Protein AF-A0A1V8T461-F1 (afdb_monomer)

pLDDT: mean 79.7, std 15.47, range [33.41, 97.12]

Sequence (148 aa):
MPAAKVAPPRMPSSVPAGTLLKGLNYIKGKQDPVALEDEEYPEWLWSVLEKAQKSDGAAAGGDENDLFSKSKKQRQRAAKSLRKRALLHPEDMVPKVPLYEQSVDLPKGDGSVKGALEAGEAREGLTKAMRGERRRVIKEKNFLKAMG

InterPro domains:
  IPR013870 Large ribosomal subunit protein mL54 [PF08561] (11-146)
  IPR013870 Large ribosomal subunit protein m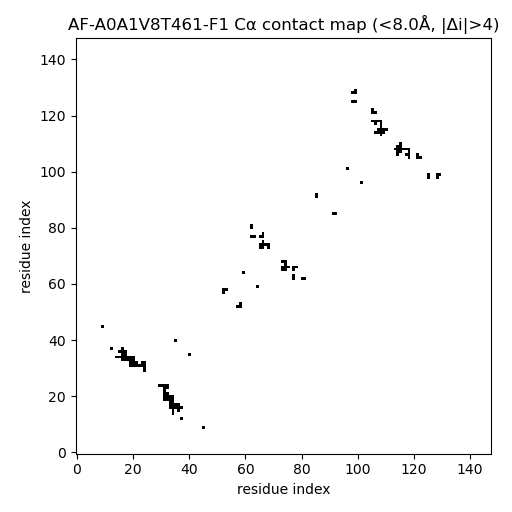L54 [PTHR28595] (4-147)

Secondary structure (DSSP, 8-state):
-PPP-PPPPPPPPSS-TT-B-TT---STTPPPPBP--TTTS-THHHHHHHHHHHHTTTTS-HHHHHHS-S-HHHHHHHHHHHHHHHHH-GGGGS----TTT--SPPP---SSHHHHHHHHHHHHHHHHHHHHHHHHHHHHHHHHHHH-

Organism: NCBI:txid1507870

Structure (mmCIF, N/CA/C/O backbone):
data_AF-A0A1V8T461-F1
#
_entry.id   AF-A0A1V8T461-F1
#
loop_
_atom_site.group_PDB
_atom_site.id
_atom_site.type_symbol
_atom_site.label_atom_id
_atom_site.label_alt_id
_atom_site.label_comp_id
_atom_site.label_asym_id
_atom_site.label_entity_id
_atom_site.label_seq_id
_atom_site.pdbx_PDB_ins_code
_atom_site.Cartn_x
_atom_site.Cartn_y
_atom_site.Cartn_z
_atom_site.occupancy
_atom_site.B_iso_or_equiv
_atom_site.auth_seq_id
_atom_site.auth_comp_id
_atom_site.auth_asym_id
_atom_site.auth_atom_id
_atom_site.pdbx_PDB_model_num
ATOM 1 N N . MET A 1 1 ? 10.041 -31.868 3.855 1.00 33.41 1 MET A N 1
ATOM 2 C CA . MET A 1 1 ? 9.591 -30.763 4.727 1.00 33.41 1 MET A CA 1
ATOM 3 C C . MET A 1 1 ? 9.631 -29.479 3.906 1.00 33.41 1 MET A C 1
ATOM 5 O O . MET A 1 1 ? 10.732 -29.056 3.579 1.00 33.41 1 MET A O 1
ATOM 9 N N . PRO A 1 2 ? 8.503 -28.917 3.437 1.00 38.59 2 PRO A N 1
ATOM 10 C CA . PRO A 1 2 ? 8.545 -27.658 2.696 1.00 38.59 2 PRO A CA 1
ATOM 11 C C . PRO A 1 2 ? 8.900 -26.514 3.655 1.00 38.59 2 PRO A C 1
ATOM 13 O O . PRO A 1 2 ? 8.271 -26.363 4.699 1.00 38.59 2 PRO A O 1
ATOM 16 N N . ALA A 1 3 ? 9.939 -25.757 3.308 1.00 37.19 3 ALA A N 1
ATOM 17 C CA . ALA A 1 3 ? 10.466 -24.650 4.096 1.00 37.19 3 ALA A CA 1
ATOM 18 C C . ALA A 1 3 ? 9.388 -23.582 4.351 1.00 37.19 3 ALA A C 1
ATOM 20 O O . ALA A 1 3 ? 8.789 -23.055 3.411 1.00 37.19 3 ALA A O 1
ATOM 21 N N . ALA A 1 4 ? 9.150 -23.269 5.626 1.00 39.06 4 ALA A N 1
ATOM 22 C CA . ALA A 1 4 ? 8.335 -22.135 6.031 1.00 39.06 4 ALA A CA 1
ATOM 23 C C . ALA A 1 4 ? 9.008 -20.848 5.532 1.00 39.06 4 ALA A C 1
ATOM 25 O O . ALA A 1 4 ? 10.162 -20.575 5.861 1.00 39.06 4 ALA A O 1
ATOM 26 N N . LYS A 1 5 ? 8.301 -20.077 4.698 1.00 41.84 5 LYS A N 1
ATOM 27 C CA . LYS A 1 5 ? 8.725 -18.732 4.299 1.00 41.84 5 LYS A CA 1
ATOM 28 C C . LYS A 1 5 ? 8.853 -17.896 5.577 1.00 41.84 5 LYS A C 1
ATOM 30 O O . LYS A 1 5 ? 7.861 -17.683 6.265 1.00 41.84 5 LYS A O 1
ATOM 35 N N . VAL A 1 6 ? 10.076 -17.487 5.909 1.00 40.66 6 VAL A N 1
ATOM 36 C CA . VAL A 1 6 ? 10.377 -16.646 7.074 1.00 40.66 6 VAL A CA 1
ATOM 37 C C . VAL A 1 6 ? 9.671 -15.301 6.889 1.00 40.66 6 VAL A C 1
ATOM 39 O O . VAL A 1 6 ? 9.906 -14.616 5.893 1.00 40.66 6 VAL A O 1
ATOM 42 N N . ALA A 1 7 ? 8.769 -14.965 7.814 1.00 52.34 7 ALA A N 1
ATOM 43 C CA . ALA A 1 7 ? 8.054 -13.694 7.825 1.00 52.34 7 ALA A CA 1
ATOM 44 C C . ALA A 1 7 ? 9.047 -12.523 7.993 1.00 52.34 7 ALA A C 1
ATOM 46 O O . ALA A 1 7 ? 10.056 -12.681 8.689 1.00 52.34 7 ALA A O 1
ATOM 47 N N . PRO A 1 8 ? 8.806 -11.364 7.350 1.00 55.81 8 PRO A N 1
ATOM 48 C CA . PRO A 1 8 ? 9.653 -10.185 7.518 1.00 55.81 8 PRO A CA 1
ATOM 49 C C . PRO A 1 8 ? 9.701 -9.756 8.997 1.00 55.81 8 PRO A C 1
ATOM 51 O O . PRO A 1 8 ? 8.758 -10.034 9.740 1.00 55.81 8 PRO A O 1
ATOM 54 N N . PRO A 1 9 ? 10.785 -9.091 9.449 1.00 57.28 9 PRO A N 1
ATOM 55 C CA . PRO A 1 9 ? 10.904 -8.642 10.833 1.00 57.28 9 PRO A CA 1
ATOM 56 C C . PRO A 1 9 ? 9.700 -7.768 11.191 1.00 57.28 9 PRO A C 1
ATOM 58 O O . PRO A 1 9 ? 9.484 -6.720 10.578 1.00 57.28 9 PRO A O 1
ATOM 61 N N . ARG A 1 10 ? 8.897 -8.239 12.152 1.00 61.78 10 ARG A N 1
ATOM 62 C CA . ARG A 1 10 ? 7.672 -7.569 12.595 1.00 61.78 10 ARG A CA 1
ATOM 63 C C . ARG A 1 10 ? 8.035 -6.172 13.089 1.00 61.78 10 ARG A C 1
ATOM 65 O O . ARG A 1 10 ? 8.857 -6.029 13.995 1.00 61.78 10 ARG A O 1
ATOM 72 N N . MET A 1 11 ? 7.448 -5.141 12.485 1.00 65.06 11 MET A N 1
ATOM 73 C CA . MET A 1 11 ? 7.511 -3.809 13.078 1.00 65.06 11 MET A CA 1
ATOM 74 C C . MET A 1 11 ? 6.746 -3.860 14.405 1.00 65.06 11 MET A C 1
ATOM 76 O O . MET A 1 11 ? 5.618 -4.355 14.403 1.00 65.06 11 MET A O 1
ATOM 80 N N . PRO A 1 12 ? 7.332 -3.389 15.520 1.00 66.25 12 PRO A N 1
ATOM 81 C CA . PRO A 1 12 ? 6.654 -3.411 16.807 1.00 66.25 12 PRO A CA 1
ATOM 82 C C . PRO A 1 12 ? 5.365 -2.599 16.717 1.00 66.25 12 PRO A C 1
ATOM 84 O O . PRO A 1 12 ? 5.339 -1.529 16.093 1.00 66.25 12 PRO A O 1
ATOM 87 N N . SER A 1 13 ? 4.293 -3.111 17.317 1.00 73.81 13 SER A N 1
ATOM 88 C CA . SER A 1 13 ? 3.046 -2.371 17.377 1.00 73.81 13 SER A CA 1
ATOM 89 C C . SER A 1 13 ? 3.239 -1.086 18.186 1.00 73.81 13 SER A C 1
ATOM 91 O O . SER A 1 13 ? 4.036 -1.002 19.121 1.00 73.81 13 SER A O 1
ATOM 93 N N . SER A 1 14 ? 2.527 -0.029 17.797 1.00 79.31 14 SER A N 1
ATOM 94 C CA . SER A 1 14 ? 2.589 1.245 18.522 1.00 79.31 14 SER A CA 1
ATOM 95 C C . SER A 1 14 ? 1.778 1.222 19.825 1.00 79.31 14 SER A C 1
ATOM 97 O O . SER A 1 14 ? 1.845 2.186 20.588 1.00 79.31 14 SER A O 1
ATOM 99 N N . VAL A 1 15 ? 0.968 0.183 20.053 1.00 78.81 15 VAL A N 1
ATOM 100 C CA . VAL A 1 15 ? 0.022 0.088 21.168 1.00 78.81 15 VAL A CA 1
ATOM 101 C C . VAL A 1 15 ? 0.399 -1.129 22.008 1.00 78.81 15 VAL A C 1
ATOM 103 O O . VAL A 1 15 ? 0.228 -2.245 21.532 1.00 78.81 15 VAL A O 1
ATOM 106 N N . PRO A 1 16 ? 0.890 -0.944 23.245 1.00 80.56 16 PRO A N 1
ATOM 107 C CA . PRO A 1 16 ? 1.284 -2.069 24.080 1.00 80.56 16 PRO A CA 1
ATOM 108 C C . PRO A 1 16 ? 0.069 -2.896 24.522 1.00 80.56 16 PRO A C 1
ATOM 110 O O . PRO A 1 16 ? -1.047 -2.372 24.657 1.00 80.56 16 PRO A O 1
ATOM 113 N N . ALA A 1 17 ? 0.311 -4.177 24.808 1.00 84.81 17 ALA A N 1
ATOM 114 C CA . ALA A 1 17 ? -0.680 -5.080 25.384 1.00 84.81 17 ALA A CA 1
ATOM 115 C C . ALA A 1 17 ? -1.281 -4.491 26.674 1.00 84.81 17 ALA A C 1
ATOM 117 O O . ALA A 1 17 ? -0.590 -3.853 27.472 1.00 84.81 17 ALA A O 1
ATOM 118 N N . GLY A 1 18 ? -2.587 -4.669 26.868 1.00 81.44 18 GLY A N 1
ATOM 119 C CA . GLY A 1 18 ? -3.322 -4.118 28.009 1.00 81.44 18 GLY A CA 1
ATOM 120 C C . GLY A 1 18 ? -3.832 -2.683 27.822 1.00 81.44 18 GLY A C 1
ATOM 121 O O . GLY A 1 18 ? -4.491 -2.149 28.716 1.00 81.44 18 GLY A O 1
ATOM 122 N N . THR A 1 19 ? -3.580 -2.037 26.677 1.00 84.44 19 THR A N 1
ATOM 123 C CA . THR A 1 19 ? -4.092 -0.681 26.422 1.00 84.44 19 THR A CA 1
ATOM 124 C C . THR A 1 19 ? -5.598 -0.699 26.163 1.00 84.44 19 THR A C 1
ATOM 126 O O . THR A 1 19 ? -6.077 -1.363 25.248 1.00 84.44 19 THR A O 1
ATOM 129 N N . LEU A 1 20 ? -6.359 0.080 26.935 1.00 85.06 20 LEU A N 1
ATOM 130 C CA . LEU A 1 20 ? -7.791 0.291 26.703 1.00 85.06 20 LEU A CA 1
ATOM 131 C C . LEU A 1 20 ? -8.016 1.139 25.443 1.00 85.06 20 LEU A C 1
ATOM 133 O O . LEU A 1 20 ? -7.629 2.313 25.397 1.00 85.06 20 LEU A O 1
ATOM 137 N N . LEU A 1 21 ? -8.679 0.568 24.437 1.00 86.19 21 LEU A N 1
ATOM 138 C CA . LEU A 1 21 ? -9.014 1.260 23.194 1.00 86.19 21 LEU A CA 1
ATOM 139 C C . LEU A 1 21 ? -10.289 2.089 23.380 1.00 86.19 21 LEU A C 1
ATOM 141 O O . LEU A 1 21 ? -11.407 1.638 23.124 1.00 86.19 21 LEU A O 1
ATOM 145 N N . LYS A 1 22 ? -10.094 3.320 23.859 1.00 86.06 22 LYS A N 1
ATOM 146 C CA . LYS A 1 22 ? -11.175 4.249 24.207 1.00 86.06 22 LYS A CA 1
ATOM 147 C C . LYS A 1 22 ? -12.092 4.533 23.016 1.00 86.06 22 LYS A C 1
ATOM 149 O O . LYS A 1 22 ? -11.618 4.899 21.942 1.00 86.06 22 LYS A O 1
ATO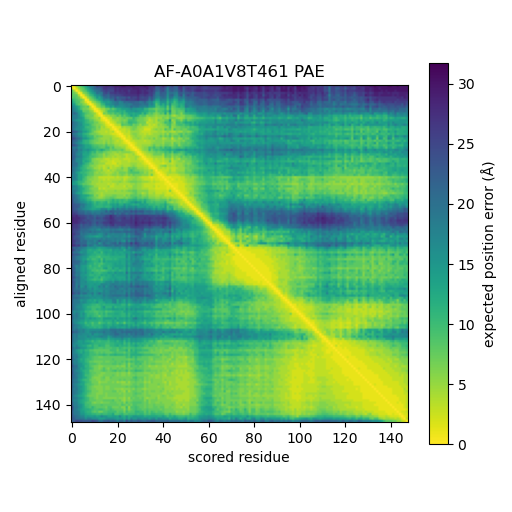M 154 N N . GLY A 1 23 ? -13.404 4.456 23.241 1.00 85.25 23 GLY A N 1
ATOM 155 C CA . GLY A 1 23 ? -14.414 4.913 22.280 1.00 85.25 23 GLY A CA 1
ATOM 156 C C . GLY A 1 23 ? -14.734 3.933 21.149 1.00 85.25 23 GLY A C 1
ATOM 157 O O . GLY A 1 23 ? -15.388 4.324 20.184 1.00 85.25 23 GLY A O 1
ATOM 158 N N . LEU A 1 24 ? -14.303 2.671 21.254 1.00 86.69 24 LEU A N 1
ATOM 159 C CA . LEU A 1 24 ? -14.733 1.611 20.335 1.00 86.69 24 LEU A CA 1
ATOM 160 C C . LEU A 1 24 ? -16.070 0.993 20.751 1.00 86.69 24 LEU A C 1
ATOM 162 O O . LEU A 1 24 ? -16.847 0.573 19.890 1.00 86.69 24 LEU A O 1
ATOM 166 N N . ASN A 1 25 ? -16.358 0.920 22.053 1.00 87.62 25 ASN A N 1
ATOM 167 C CA . ASN A 1 25 ? -17.616 0.359 22.507 1.00 87.62 25 ASN A CA 1
ATOM 168 C C . ASN A 1 25 ? -18.752 1.393 22.433 1.00 87.62 25 ASN A C 1
ATOM 170 O O . ASN A 1 25 ? -18.739 2.418 23.109 1.00 87.62 25 ASN A O 1
ATOM 174 N N . TYR A 1 26 ? -19.788 1.069 21.662 1.00 87.81 26 TYR A N 1
ATOM 175 C CA . TYR A 1 26 ? -21.029 1.846 21.566 1.00 87.81 26 TYR A CA 1
ATOM 176 C C . TYR A 1 26 ? -22.202 1.199 22.328 1.00 87.81 26 TYR A C 1
ATOM 178 O O . TYR A 1 26 ? -23.312 1.733 22.341 1.00 87.81 26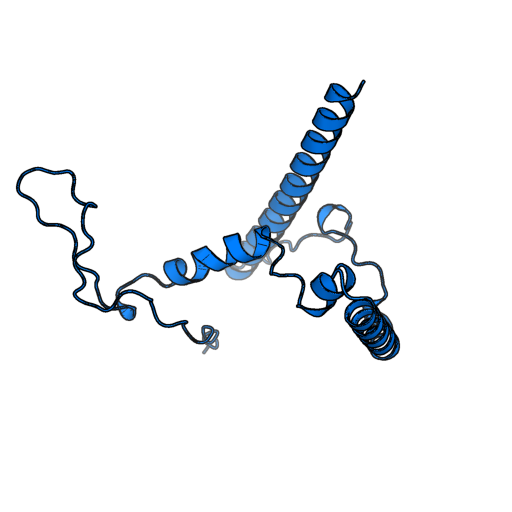 TYR A O 1
ATOM 186 N N . ILE A 1 27 ? -21.989 0.036 22.955 1.00 91.12 27 ILE A N 1
ATOM 187 C CA . ILE A 1 27 ? -23.021 -0.724 23.666 1.00 91.12 27 ILE A CA 1
ATOM 188 C C . ILE A 1 27 ? -23.023 -0.323 25.143 1.00 91.12 27 ILE A C 1
ATOM 190 O O . ILE A 1 27 ? -22.023 -0.458 25.853 1.00 91.12 27 ILE A O 1
ATOM 194 N N . LYS A 1 28 ? -24.186 0.116 25.634 1.00 87.19 28 LYS A N 1
ATOM 195 C CA . LYS A 1 28 ? -24.389 0.458 27.047 1.00 87.19 28 LYS A CA 1
ATOM 196 C C . LYS A 1 28 ? -24.126 -0.760 27.943 1.00 87.19 28 LYS A C 1
ATOM 198 O O . LYS A 1 28 ? -24.672 -1.833 27.708 1.00 87.19 28 LYS A O 1
ATOM 203 N N . GLY A 1 29 ? -23.312 -0.577 28.983 1.00 82.25 29 GLY A N 1
ATOM 204 C CA . GLY A 1 29 ? -23.003 -1.620 29.971 1.00 82.25 29 GLY A CA 1
ATOM 205 C C . GLY A 1 29 ? -21.860 -2.566 29.591 1.00 82.25 29 GLY A C 1
ATOM 206 O O . GLY A 1 29 ? -21.553 -3.466 30.367 1.00 82.25 29 GLY A O 1
ATOM 207 N N . LYS A 1 30 ? -21.210 -2.368 28.438 1.00 84.50 30 LYS A N 1
ATOM 208 C CA . LYS A 1 30 ? -19.954 -3.053 28.096 1.00 84.50 30 LYS A CA 1
ATOM 209 C C . LYS A 1 30 ? -18.756 -2.128 28.336 1.00 84.50 30 LYS A C 1
ATOM 211 O O . LYS A 1 30 ? -18.907 -0.907 28.369 1.00 84.50 30 LYS A O 1
ATOM 216 N N . GLN A 1 31 ? -17.581 -2.715 28.540 1.00 84.00 31 GLN A N 1
ATOM 217 C CA . GLN A 1 31 ? -16.318 -1.978 28.634 1.00 84.00 31 GLN A CA 1
ATOM 218 C C . GLN A 1 31 ? -15.669 -1.853 27.252 1.00 84.00 31 GLN A C 1
ATOM 220 O O . GLN A 1 31 ? -15.986 -2.624 26.342 1.00 84.00 31 GLN A O 1
ATOM 225 N N . ASP A 1 32 ? -14.788 -0.866 27.098 1.00 85.69 32 ASP A N 1
ATOM 226 C CA . ASP A 1 32 ? -13.962 -0.735 25.898 1.00 85.69 32 ASP A CA 1
ATOM 227 C C . ASP A 1 32 ? -13.042 -1.958 25.748 1.00 85.69 32 ASP A C 1
ATOM 229 O O . ASP A 1 32 ? -12.545 -2.481 26.752 1.00 85.69 32 ASP A O 1
ATOM 233 N N . PRO A 1 33 ? -12.811 -2.440 24.515 1.00 87.56 33 PRO A N 1
ATOM 234 C CA . PRO A 1 33 ? -11.927 -3.570 24.288 1.00 87.56 33 PRO A CA 1
ATOM 235 C C . PRO A 1 33 ? -10.490 -3.219 24.693 1.00 87.56 33 PRO A C 1
ATOM 237 O O . PRO A 1 33 ? -9.986 -2.122 24.432 1.00 87.56 33 PRO A O 1
ATOM 240 N N . VAL A 1 34 ? -9.832 -4.181 25.332 1.00 88.00 34 VAL A N 1
ATOM 241 C CA . VAL A 1 34 ? -8.426 -4.101 25.733 1.00 88.00 34 VAL A CA 1
ATOM 242 C C . VAL A 1 34 ? -7.568 -4.673 24.605 1.00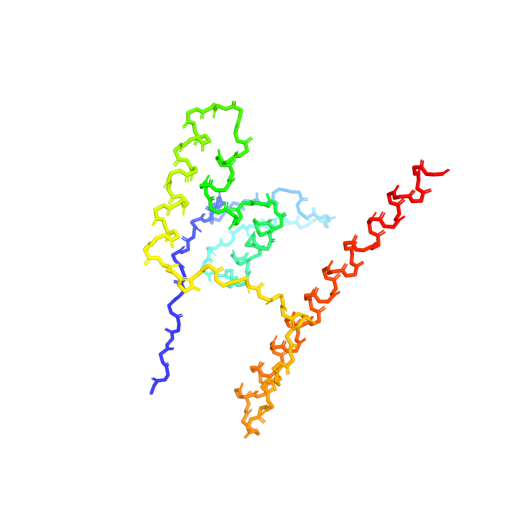 88.00 34 VAL A C 1
ATOM 244 O O . VAL A 1 34 ? -7.912 -5.711 24.041 1.00 88.00 34 VAL A O 1
ATOM 247 N N . ALA A 1 35 ? -6.472 -3.996 24.266 1.00 87.81 35 ALA A N 1
ATOM 248 C CA . ALA A 1 35 ? -5.492 -4.499 23.311 1.00 87.81 35 ALA A CA 1
ATOM 249 C C . ALA A 1 35 ? -4.821 -5.775 23.848 1.00 87.81 35 ALA A C 1
ATOM 251 O O . ALA A 1 35 ? -4.365 -5.803 24.993 1.00 87.81 35 ALA A O 1
ATOM 252 N N . LEU A 1 36 ? -4.781 -6.814 23.019 1.00 85.88 36 LEU A N 1
ATOM 253 C CA . LEU A 1 36 ? -4.130 -8.093 23.303 1.00 85.88 36 LEU A CA 1
ATOM 254 C C . LEU A 1 36 ? -2.636 -8.013 22.949 1.00 85.88 36 LEU A C 1
ATOM 256 O O . LEU A 1 36 ? -2.150 -6.967 22.513 1.00 85.88 36 LEU A O 1
ATOM 260 N N . GLU A 1 37 ? -1.897 -9.098 23.155 1.00 84.81 37 GLU A N 1
ATOM 261 C CA . GLU A 1 37 ? -0.505 -9.189 22.708 1.00 84.81 37 GLU A CA 1
ATOM 262 C C . GLU A 1 37 ? -0.411 -9.261 21.177 1.00 84.81 37 GLU A C 1
ATOM 264 O O . GLU A 1 37 ? -1.293 -9.802 20.507 1.00 84.81 37 GLU A O 1
ATOM 269 N N . ASP A 1 38 ? 0.689 -8.751 20.613 1.00 82.00 38 ASP A N 1
ATOM 270 C CA . ASP A 1 38 ? 0.923 -8.707 19.160 1.00 82.00 38 ASP A CA 1
ATOM 271 C C . ASP A 1 38 ? 0.853 -10.096 18.493 1.00 82.00 38 ASP A C 1
ATOM 273 O O . ASP A 1 38 ? 0.547 -10.194 17.304 1.00 82.00 38 ASP A O 1
ATOM 277 N N . GLU A 1 39 ? 1.124 -11.164 19.250 1.00 81.62 39 GLU A N 1
ATOM 278 C CA . GLU A 1 39 ? 1.103 -12.555 18.778 1.00 81.62 39 GLU A CA 1
ATOM 279 C C . GLU A 1 39 ? -0.306 -13.151 18.685 1.00 81.62 39 GLU A C 1
ATOM 281 O O . GLU A 1 39 ? -0.537 -14.057 17.883 1.00 81.62 39 GLU A O 1
ATOM 286 N N . GLU A 1 40 ? -1.256 -12.641 19.471 1.00 87.12 40 GLU A N 1
ATOM 287 C CA . GLU A 1 40 ? -2.650 -13.095 19.428 1.00 87.12 40 GLU A CA 1
ATOM 288 C C . GLU A 1 40 ? -3.408 -12.494 18.239 1.00 87.12 40 GLU A C 1
ATOM 290 O O . GLU A 1 40 ? -4.462 -12.996 17.830 1.00 87.12 40 GLU A O 1
ATOM 295 N N . TYR A 1 41 ? -2.867 -11.428 17.646 1.00 87.06 41 TYR A N 1
ATOM 296 C CA . TYR A 1 41 ? -3.440 -10.832 16.453 1.00 87.06 41 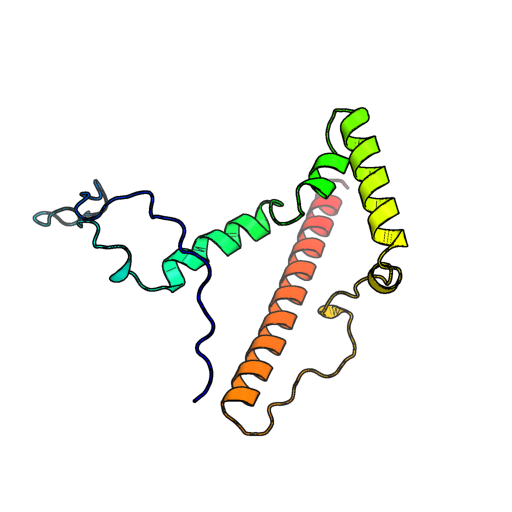TYR A CA 1
ATOM 297 C C . TYR A 1 41 ? -3.091 -11.635 15.192 1.00 87.06 41 TYR A C 1
ATOM 299 O O . TYR A 1 41 ? -1.958 -12.080 15.007 1.00 87.06 41 TYR A O 1
ATOM 307 N N . PRO A 1 42 ? -4.045 -11.786 14.257 1.00 88.69 42 PRO A N 1
ATOM 308 C CA . PRO A 1 42 ? -3.776 -12.451 12.991 1.00 88.69 42 PRO A CA 1
ATOM 309 C C . PRO A 1 42 ? -2.677 -11.761 12.171 1.00 88.69 42 PRO A C 1
ATOM 311 O O . PRO A 1 42 ? -2.682 -10.541 12.013 1.00 88.69 42 PRO A O 1
ATOM 314 N N . GLU A 1 43 ? -1.819 -12.554 11.525 1.00 85.31 43 GLU A N 1
ATOM 315 C CA . GLU A 1 43 ? -0.686 -12.064 10.716 1.00 85.31 43 GLU A CA 1
ATOM 316 C C . GLU A 1 43 ? -1.097 -11.075 9.606 1.00 85.31 43 GLU A C 1
ATOM 318 O O . GLU A 1 43 ? -0.361 -10.147 9.271 1.00 85.31 43 GLU A O 1
ATOM 323 N N . TRP A 1 44 ? -2.303 -11.221 9.046 1.00 85.94 44 TRP A N 1
ATOM 324 C CA . TRP A 1 44 ? -2.775 -10.334 7.981 1.00 85.94 44 TRP A CA 1
ATOM 325 C C . TRP A 1 44 ? -2.891 -8.870 8.427 1.00 85.94 44 TRP A C 1
ATOM 327 O O . TRP A 1 44 ? -2.777 -7.995 7.567 1.00 85.94 44 TRP A O 1
ATOM 337 N N . LEU A 1 45 ? -3.070 -8.590 9.727 1.00 85.31 45 LEU A N 1
ATOM 338 C CA . LEU A 1 45 ? -3.193 -7.235 10.277 1.00 85.31 45 LEU A CA 1
ATOM 339 C C . LEU A 1 45 ? -1.960 -6.386 9.948 1.00 85.31 45 LEU A C 1
ATOM 341 O O . LEU A 1 45 ? -2.085 -5.237 9.523 1.00 85.31 45 LEU A O 1
ATOM 345 N N . TRP A 1 46 ? -0.778 -6.984 10.062 1.00 84.81 46 TRP A N 1
ATOM 346 C CA . TRP A 1 46 ? 0.499 -6.310 9.836 1.00 84.81 46 TRP A CA 1
ATOM 347 C C . TRP A 1 46 ? 0.745 -6.005 8.354 1.00 84.81 46 TRP A C 1
ATOM 349 O O . TRP A 1 46 ? 1.371 -5.003 8.017 1.00 84.81 46 TRP A O 1
ATOM 359 N N . SER A 1 47 ? 0.166 -6.802 7.452 1.00 82.38 47 SER A N 1
ATOM 360 C CA . SER A 1 47 ? 0.263 -6.589 6.001 1.00 82.38 47 SER A CA 1
ATOM 361 C C . SER A 1 47 ? -0.674 -5.498 5.456 1.00 82.38 47 SER A C 1
ATOM 363 O O . SER A 1 47 ? -0.518 -5.052 4.316 1.00 82.38 47 SER A O 1
ATOM 365 N N . VAL A 1 48 ? -1.655 -5.033 6.245 1.00 85.50 48 VAL A N 1
ATOM 366 C CA . VAL A 1 48 ? -2.684 -4.086 5.770 1.00 85.50 48 VAL A CA 1
ATOM 367 C C . VAL A 1 48 ? -2.072 -2.749 5.346 1.00 85.50 48 VAL A C 1
ATOM 369 O O . VAL A 1 48 ? -2.474 -2.182 4.324 1.00 85.50 48 VAL A O 1
ATOM 372 N N . LEU A 1 49 ? -1.076 -2.256 6.089 1.00 81.62 49 LEU A N 1
ATOM 373 C CA . LEU A 1 49 ? -0.464 -0.952 5.824 1.00 81.62 49 LEU A CA 1
ATOM 374 C C . LEU A 1 49 ? 0.406 -0.949 4.558 1.00 81.62 49 LEU A C 1
ATOM 376 O O . LEU A 1 49 ? 0.531 0.088 3.904 1.00 81.62 49 LEU A O 1
ATOM 380 N N . GLU A 1 50 ? 0.933 -2.103 4.136 1.00 79.94 50 GLU A N 1
ATOM 381 C CA . GLU A 1 50 ? 1.726 -2.198 2.905 1.00 79.94 50 GLU A CA 1
ATOM 382 C C . GLU A 1 50 ? 0.943 -1.735 1.672 1.00 79.94 50 GLU A C 1
ATOM 384 O O . GLU A 1 50 ? 1.505 -1.178 0.728 1.00 79.94 50 GLU A O 1
ATOM 389 N N . LYS A 1 51 ? -0.373 -1.965 1.658 1.00 74.00 51 LYS A N 1
ATOM 390 C CA . LYS A 1 51 ? -1.237 -1.540 0.555 1.00 74.00 51 LYS A CA 1
ATOM 391 C C . LYS A 1 51 ? -1.339 -0.017 0.466 1.00 74.00 51 LYS A C 1
ATOM 393 O O . LYS A 1 51 ? -1.390 0.500 -0.647 1.00 74.00 51 LYS A O 1
ATOM 398 N N . ALA A 1 52 ? -1.357 0.673 1.606 1.00 64.94 52 ALA A N 1
ATOM 399 C CA . ALA A 1 52 ? -1.395 2.133 1.666 1.00 64.94 52 ALA A CA 1
ATOM 400 C C . ALA A 1 52 ? -0.050 2.738 1.231 1.00 64.94 52 ALA A C 1
ATOM 402 O O . ALA A 1 52 ? -0.008 3.610 0.365 1.00 64.94 52 ALA A O 1
ATOM 403 N N . GLN A 1 53 ? 1.066 2.182 1.711 1.00 61.72 53 GLN A N 1
ATOM 404 C CA . GLN A 1 53 ? 2.403 2.634 1.305 1.00 61.72 53 GLN A CA 1
ATOM 405 C C . GLN A 1 53 ? 2.650 2.492 -0.206 1.00 61.72 53 GLN A C 1
ATOM 407 O O . GLN A 1 53 ? 3.297 3.342 -0.818 1.00 61.72 53 GLN A O 1
ATOM 412 N N . LYS A 1 54 ? 2.092 1.448 -0.833 1.00 59.88 54 LYS A N 1
ATOM 413 C CA . LYS A 1 54 ? 2.164 1.246 -2.289 1.00 59.88 54 LYS A CA 1
ATOM 414 C C . LYS A 1 54 ? 1.321 2.259 -3.080 1.00 59.88 54 LYS A C 1
ATOM 416 O O . LYS A 1 54 ? 1.660 2.531 -4.228 1.00 59.88 54 LYS A O 1
ATOM 421 N N . SER A 1 55 ? 0.246 2.817 -2.510 1.00 54.94 55 SER A N 1
ATOM 422 C CA . SER A 1 55 ? -0.581 3.837 -3.179 1.00 54.94 55 SER A CA 1
ATOM 423 C C . SER A 1 55 ? -0.076 5.267 -2.999 1.00 54.94 55 SER A C 1
ATOM 425 O O . SER A 1 55 ? -0.262 6.073 -3.908 1.00 54.94 55 SER A O 1
ATOM 427 N N . ASP A 1 56 ? 0.592 5.571 -1.887 1.00 47.22 56 ASP A N 1
ATOM 428 C CA . ASP A 1 56 ? 1.041 6.931 -1.546 1.00 47.22 56 ASP A CA 1
ATOM 429 C C . ASP A 1 56 ? 2.401 7.314 -2.164 1.00 47.22 56 ASP A C 1
ATOM 431 O O . ASP A 1 56 ? 3.075 8.234 -1.710 1.00 47.22 56 ASP A O 1
ATOM 435 N N . GLY A 1 57 ? 2.834 6.613 -3.219 1.00 43.66 57 GLY A N 1
ATOM 436 C CA . GLY A 1 57 ? 4.072 6.931 -3.944 1.00 43.66 57 GLY A CA 1
ATOM 437 C C . GLY A 1 57 ? 5.365 6.655 -3.164 1.00 43.66 57 GLY A C 1
ATOM 438 O O . GLY A 1 57 ? 6.446 6.930 -3.672 1.00 43.66 57 GLY A O 1
ATOM 439 N N . ALA A 1 58 ? 5.279 6.071 -1.965 1.00 39.44 58 ALA A N 1
ATOM 440 C CA . ALA A 1 58 ? 6.435 5.763 -1.119 1.00 39.44 58 ALA A CA 1
ATOM 441 C C . ALA A 1 58 ? 7.221 4.515 -1.572 1.00 39.44 58 ALA A C 1
ATOM 443 O O . ALA A 1 58 ? 8.324 4.272 -1.091 1.00 39.44 58 ALA A O 1
ATOM 444 N N . ALA A 1 59 ? 6.672 3.721 -2.498 1.00 37.25 59 ALA A N 1
ATOM 445 C CA . ALA A 1 59 ? 7.308 2.500 -3.006 1.00 37.25 59 ALA A CA 1
ATOM 446 C C . ALA A 1 59 ? 8.324 2.737 -4.144 1.00 37.25 59 ALA A C 1
ATOM 448 O O . ALA A 1 59 ? 9.011 1.804 -4.559 1.00 37.25 59 ALA A O 1
ATOM 449 N N . ALA A 1 60 ? 8.437 3.968 -4.640 1.00 39.41 60 ALA A N 1
ATOM 450 C CA . ALA A 1 60 ? 9.524 4.387 -5.510 1.00 39.41 60 ALA A CA 1
ATOM 451 C C . ALA A 1 60 ? 10.678 4.843 -4.609 1.00 39.41 60 ALA A C 1
ATOM 453 O O . ALA A 1 60 ? 10.583 5.886 -3.964 1.00 39.41 60 ALA A O 1
ATOM 454 N N . GLY A 1 61 ? 11.715 4.007 -4.482 1.00 41.25 61 GLY A N 1
ATOM 455 C CA . GLY A 1 61 ? 12.851 4.231 -3.582 1.00 41.25 61 GLY A CA 1
ATOM 456 C C . GLY A 1 61 ? 13.380 5.666 -3.642 1.00 41.25 61 GLY A C 1
ATOM 457 O O . GLY A 1 61 ? 13.301 6.307 -4.686 1.00 41.25 61 GLY A O 1
ATOM 458 N N . GLY A 1 62 ? 13.911 6.164 -2.520 1.00 48.59 62 GLY A N 1
ATOM 459 C CA . GLY A 1 62 ? 14.257 7.580 -2.309 1.00 48.59 62 GLY A CA 1
ATOM 460 C C . GLY A 1 62 ? 15.016 8.271 -3.451 1.00 48.59 62 GLY A C 1
ATOM 461 O O . GLY A 1 62 ? 14.864 9.474 -3.624 1.00 48.59 62 GLY A O 1
ATOM 462 N N . ASP A 1 63 ? 15.739 7.521 -4.287 1.00 51.66 63 ASP A N 1
ATOM 463 C CA . ASP A 1 63 ? 16.363 8.018 -5.516 1.00 51.66 63 ASP A CA 1
ATOM 464 C C . ASP A 1 63 ? 15.371 8.618 -6.536 1.00 51.66 63 ASP A C 1
ATOM 466 O O . ASP A 1 63 ? 15.695 9.634 -7.146 1.00 51.66 63 ASP A O 1
ATOM 470 N N . GLU A 1 64 ? 14.174 8.048 -6.732 1.00 57.53 64 GLU A N 1
ATOM 471 C CA . GLU A 1 64 ? 13.182 8.571 -7.691 1.00 57.53 64 GLU A CA 1
ATOM 472 C C . GLU A 1 64 ? 12.471 9.821 -7.165 1.00 57.53 64 GLU A C 1
ATOM 474 O O . GLU A 1 64 ? 12.243 10.769 -7.915 1.00 57.53 64 GLU A O 1
ATOM 479 N N . ASN A 1 65 ? 12.174 9.868 -5.864 1.00 63.03 65 ASN A N 1
ATOM 480 C CA . ASN A 1 65 ? 11.627 11.061 -5.211 1.00 63.03 65 ASN A CA 1
ATOM 481 C C . ASN A 1 65 ? 12.625 12.236 -5.301 1.00 63.03 65 ASN A C 1
ATOM 483 O O . ASN A 1 65 ? 12.273 13.370 -5.640 1.00 63.03 65 ASN A O 1
ATOM 487 N N . ASP A 1 66 ? 13.910 11.927 -5.135 1.00 65.62 66 ASP A N 1
ATOM 488 C CA . ASP A 1 66 ? 15.016 12.874 -5.215 1.00 65.62 66 ASP A CA 1
ATOM 489 C C . ASP A 1 66 ? 15.252 13.456 -6.621 1.00 65.62 66 ASP A C 1
ATOM 491 O O . ASP A 1 66 ? 15.823 14.550 -6.739 1.00 65.62 66 ASP A O 1
ATOM 495 N N . LEU A 1 67 ? 14.770 12.799 -7.688 1.00 67.56 67 LEU A N 1
ATOM 496 C CA . LEU A 1 67 ? 14.778 13.344 -9.056 1.00 67.56 67 LEU A CA 1
ATOM 497 C C . LEU A 1 67 ? 13.867 14.571 -9.195 1.00 67.56 67 LEU A C 1
ATOM 499 O O . LEU A 1 67 ? 14.161 15.462 -9.998 1.00 67.56 67 LEU A O 1
ATOM 503 N N . PHE A 1 68 ? 12.806 14.651 -8.389 1.00 69.06 68 PHE A N 1
ATOM 504 C CA . PHE A 1 68 ? 11.820 15.736 -8.412 1.00 69.06 68 PHE A CA 1
ATOM 505 C C . PHE A 1 68 ? 11.985 16.731 -7.254 1.00 69.06 68 PHE A C 1
ATOM 507 O O . PHE A 1 68 ? 11.215 17.686 -7.133 1.00 69.06 68 PHE A O 1
ATOM 514 N N . SER A 1 69 ? 13.025 16.571 -6.429 1.00 77.94 69 SER A N 1
ATOM 515 C CA . SER A 1 69 ? 13.329 17.507 -5.348 1.00 77.94 69 SER A CA 1
ATOM 516 C C . SER A 1 69 ? 13.654 18.911 -5.872 1.00 77.94 69 SER A C 1
ATOM 518 O O . SER A 1 69 ? 14.287 19.102 -6.918 1.00 77.94 69 SER A O 1
ATOM 520 N N . LYS A 1 70 ? 13.287 19.934 -5.091 1.00 73.50 70 LYS A N 1
ATOM 521 C CA . LYS A 1 70 ? 13.566 21.349 -5.390 1.00 73.50 70 LYS A CA 1
ATOM 522 C C . LYS A 1 70 ? 15.076 21.648 -5.463 1.00 73.50 70 LYS A C 1
ATOM 524 O O . LYS A 1 70 ? 15.483 22.559 -6.188 1.00 73.50 70 LYS A O 1
ATOM 529 N N . SER A 1 71 ? 15.931 20.847 -4.818 1.00 88.38 71 SER A N 1
ATOM 530 C CA . SER A 1 71 ? 17.390 21.044 -4.800 1.00 88.38 71 SER A CA 1
ATOM 531 C C . SER A 1 71 ? 18.106 20.506 -6.051 1.00 88.38 71 SER A C 1
ATOM 533 O O . SER A 1 71 ? 18.108 19.307 -6.326 1.00 88.38 71 SER A O 1
ATOM 535 N N . LYS A 1 72 ? 18.822 21.379 -6.780 1.00 84.50 72 LYS A N 1
ATOM 536 C CA . LYS A 1 72 ? 19.588 21.021 -7.999 1.00 84.50 72 LYS A CA 1
ATOM 537 C C . LYS A 1 72 ? 20.655 19.947 -7.750 1.00 84.50 72 LYS A C 1
ATOM 539 O O . LYS A 1 72 ? 20.868 19.084 -8.598 1.00 84.50 72 LYS A O 1
ATOM 544 N N . LYS A 1 73 ? 21.323 19.988 -6.592 1.00 87.25 73 LYS A N 1
ATOM 545 C CA . LYS A 1 73 ? 22.394 19.042 -6.229 1.00 87.25 73 LYS A CA 1
ATOM 546 C C . LYS A 1 73 ? 21.849 17.633 -5.982 1.00 87.25 73 LYS A C 1
ATOM 548 O O . LYS A 1 73 ? 22.510 16.663 -6.342 1.00 87.25 73 LYS A O 1
ATOM 553 N N . GLN A 1 74 ? 20.655 17.534 -5.400 1.00 85.44 74 GLN A N 1
ATOM 554 C CA . GLN A 1 74 ? 19.971 16.266 -5.145 1.00 85.44 74 GLN A CA 1
ATOM 555 C C . GLN A 1 74 ? 19.556 15.611 -6.465 1.00 85.44 74 GLN A C 1
ATOM 557 O O . GLN A 1 74 ? 19.976 14.490 -6.737 1.00 85.44 74 GLN A O 1
ATOM 562 N N . ARG A 1 75 ? 18.939 16.387 -7.368 1.00 86.06 75 ARG A N 1
ATOM 563 C CA . ARG A 1 75 ? 18.615 15.928 -8.729 1.00 86.06 75 ARG A CA 1
ATOM 564 C C . ARG A 1 75 ? 19.840 15.438 -9.503 1.00 86.06 75 ARG A C 1
ATOM 566 O O . ARG A 1 75 ? 19.794 14.395 -10.142 1.00 86.06 75 ARG A O 1
ATOM 573 N N . GLN A 1 76 ? 20.966 16.157 -9.434 1.00 86.94 76 GLN A N 1
ATOM 574 C CA . GLN A 1 76 ? 22.205 15.738 -10.106 1.00 86.94 76 GLN A CA 1
ATOM 575 C C . GLN A 1 76 ? 22.800 14.449 -9.526 1.00 86.94 76 GLN A C 1
ATOM 577 O O . GLN A 1 76 ? 23.367 13.655 -10.274 1.00 86.94 76 GLN A O 1
ATOM 582 N N . ARG A 1 77 ? 22.717 14.245 -8.207 1.00 86.62 77 ARG A N 1
ATOM 583 C CA . ARG A 1 77 ? 23.182 13.011 -7.560 1.00 86.62 77 ARG A CA 1
ATOM 584 C C . ARG A 1 77 ? 22.305 11.825 -7.951 1.00 86.62 77 ARG A C 1
ATOM 586 O O . ARG A 1 77 ? 22.867 10.823 -8.379 1.00 86.62 77 ARG A O 1
ATOM 593 N N . ALA A 1 78 ? 20.984 11.990 -7.912 1.00 85.62 78 ALA A N 1
ATOM 594 C CA . ALA A 1 78 ? 20.022 10.981 -8.350 1.00 85.62 78 ALA A CA 1
ATOM 595 C C . ALA A 1 78 ? 20.185 10.637 -9.846 1.00 85.62 78 ALA A C 1
ATOM 597 O O . ALA A 1 78 ? 20.241 9.474 -10.229 1.00 85.62 78 ALA A O 1
ATOM 598 N N . ALA A 1 79 ? 20.400 11.633 -10.711 1.00 86.19 79 ALA A N 1
ATOM 599 C CA . ALA A 1 79 ? 20.670 11.383 -12.130 1.00 86.19 79 ALA A CA 1
ATOM 600 C C . ALA A 1 79 ? 21.984 10.606 -12.356 1.00 86.19 79 ALA A C 1
ATOM 602 O O . ALA A 1 79 ? 22.062 9.733 -13.222 1.00 86.19 79 ALA A O 1
ATOM 603 N N . LYS A 1 80 ? 23.032 10.903 -11.574 1.00 89.44 80 LYS A N 1
ATOM 604 C CA . LYS A 1 80 ? 24.307 10.173 -11.635 1.00 89.44 80 LYS A CA 1
ATOM 605 C C . LYS A 1 80 ? 24.176 8.742 -11.109 1.00 89.44 80 LYS A C 1
ATOM 607 O O . LYS A 1 80 ? 24.760 7.846 -11.717 1.00 89.44 80 LYS A O 1
ATOM 612 N N . SER A 1 81 ? 23.438 8.516 -10.019 1.00 86.50 81 SER A N 1
ATOM 613 C CA . SER A 1 81 ? 23.197 7.168 -9.489 1.00 86.50 81 SER A CA 1
ATOM 614 C C . SER A 1 81 ? 22.375 6.332 -10.467 1.00 86.50 81 SER A C 1
ATOM 616 O O . SER A 1 81 ? 22.770 5.205 -10.760 1.00 86.50 81 SER A O 1
ATOM 618 N N . LEU A 1 82 ? 21.332 6.908 -11.073 1.00 85.00 82 LEU A N 1
ATOM 619 C CA . LEU A 1 82 ? 20.509 6.243 -12.084 1.00 85.00 82 LEU A CA 1
ATOM 620 C C . LEU A 1 82 ? 21.323 5.868 -13.329 1.00 85.00 82 LEU A C 1
ATOM 622 O O . LEU A 1 82 ? 21.273 4.725 -13.776 1.00 85.00 82 LEU A O 1
ATOM 626 N N . ARG A 1 83 ? 22.167 6.780 -13.834 1.00 85.94 83 ARG A N 1
ATOM 627 C CA . ARG A 1 83 ? 23.081 6.483 -14.951 1.00 85.94 83 ARG A CA 1
ATOM 628 C C . ARG A 1 83 ? 24.077 5.376 -14.606 1.00 85.94 83 ARG A C 1
ATOM 630 O O . ARG A 1 83 ? 24.337 4.515 -15.438 1.00 85.94 83 ARG A O 1
ATOM 637 N N . LYS A 1 84 ? 24.641 5.387 -13.393 1.00 87.50 84 LYS A N 1
ATOM 638 C CA . LYS A 1 84 ? 25.559 4.335 -12.935 1.00 87.50 84 LYS A CA 1
ATOM 639 C C . LYS A 1 84 ? 24.848 2.984 -12.845 1.00 87.50 84 LYS A C 1
ATOM 641 O O . LYS A 1 84 ? 25.394 1.997 -13.318 1.00 87.50 84 LYS A O 1
ATOM 646 N N . ARG A 1 85 ? 23.636 2.945 -12.284 1.00 82.81 85 ARG A N 1
ATOM 647 C CA . ARG A 1 85 ? 22.819 1.728 -12.200 1.00 82.81 85 ARG A CA 1
ATOM 648 C C . ARG A 1 85 ? 22.516 1.169 -13.586 1.00 82.81 85 ARG A C 1
ATOM 650 O O . ARG A 1 85 ? 22.695 -0.021 -13.799 1.00 82.81 85 ARG A O 1
ATOM 657 N N . ALA A 1 86 ? 22.149 2.033 -14.525 1.00 83.25 86 ALA A N 1
ATOM 658 C CA . ALA A 1 86 ? 21.827 1.615 -15.881 1.00 83.25 86 ALA A CA 1
ATOM 659 C C . ALA A 1 86 ? 23.052 1.108 -16.672 1.00 83.25 86 ALA A C 1
ATOM 661 O O . ALA A 1 86 ? 22.911 0.256 -17.537 1.00 83.25 86 ALA A O 1
ATOM 662 N N . LEU A 1 87 ? 24.263 1.583 -16.351 1.00 84.81 87 LEU A N 1
ATOM 663 C CA . LEU A 1 87 ? 25.511 1.028 -16.897 1.00 84.81 87 LEU A CA 1
ATOM 664 C C . LEU A 1 87 ? 25.873 -0.338 -16.292 1.00 84.81 87 LEU A C 1
ATOM 666 O O . LEU A 1 87 ? 26.457 -1.168 -16.978 1.00 84.81 87 LEU A O 1
ATOM 670 N N . LEU A 1 88 ? 25.571 -0.552 -15.007 1.00 87.12 88 LEU A N 1
ATOM 671 C CA . LEU A 1 88 ? 25.860 -1.807 -14.300 1.00 87.12 88 LEU A CA 1
ATOM 672 C C . LEU A 1 88 ? 24.860 -2.919 -14.642 1.00 87.12 88 LEU A C 1
ATOM 674 O O . LEU A 1 88 ? 25.238 -4.086 -14.665 1.00 87.12 88 LEU A O 1
ATOM 678 N N . HIS A 1 89 ? 23.607 -2.553 -14.914 1.00 81.50 89 HIS A N 1
ATOM 679 C CA . HIS A 1 89 ? 22.529 -3.476 -15.256 1.00 81.50 89 HIS A CA 1
ATOM 680 C C . HIS A 1 89 ? 21.938 -3.101 -16.621 1.00 81.50 89 HIS A C 1
ATOM 682 O O . HIS A 1 89 ? 20.865 -2.499 -16.685 1.00 81.50 89 HIS A O 1
ATOM 688 N N . PRO A 1 90 ? 22.637 -3.426 -17.723 1.00 78.75 90 PRO A N 1
ATOM 689 C CA . PRO A 1 90 ? 22.134 -3.155 -19.068 1.00 78.75 90 PRO A CA 1
ATOM 690 C C . PRO A 1 90 ? 20.834 -3.919 -19.375 1.00 78.75 90 PRO A C 1
ATOM 692 O O . PRO A 1 90 ? 20.004 -3.419 -20.124 1.00 78.75 90 PRO A O 1
ATOM 695 N N . GLU A 1 91 ? 20.609 -5.076 -18.746 1.00 78.25 91 GLU A N 1
ATOM 696 C CA . GLU A 1 91 ? 19.367 -5.858 -18.880 1.00 78.25 91 GLU A CA 1
ATOM 697 C C . GLU A 1 91 ? 18.142 -5.147 -18.270 1.00 78.25 91 GLU A C 1
ATOM 699 O O . GLU A 1 91 ? 17.037 -5.228 -18.802 1.00 78.25 91 GLU A O 1
ATOM 704 N N . ASP A 1 92 ? 18.335 -4.367 -17.200 1.00 71.62 92 ASP A N 1
ATOM 705 C CA . ASP A 1 92 ? 17.255 -3.620 -16.536 1.00 71.62 92 ASP A CA 1
ATOM 706 C C . ASP A 1 92 ? 16.788 -2.397 -17.354 1.00 71.62 92 ASP A C 1
ATOM 708 O O . ASP A 1 92 ? 15.793 -1.760 -17.002 1.00 71.62 92 ASP A O 1
ATOM 712 N N . MET A 1 93 ? 17.498 -2.036 -18.434 1.00 71.31 93 MET A N 1
ATOM 713 C CA . MET A 1 93 ? 17.095 -0.955 -19.345 1.00 71.31 93 MET A CA 1
ATOM 714 C C . MET A 1 93 ? 15.979 -1.361 -20.314 1.00 71.31 93 MET A C 1
ATOM 716 O O . MET A 1 93 ? 15.390 -0.483 -20.950 1.00 71.31 93 MET A O 1
ATOM 720 N N . VAL A 1 94 ? 15.674 -2.655 -20.452 1.00 80.56 94 VAL A N 1
ATOM 721 C CA . VAL A 1 94 ? 14.563 -3.100 -21.298 1.00 80.56 94 VAL A CA 1
ATOM 722 C C . VAL A 1 94 ? 13.248 -2.583 -20.694 1.00 80.56 94 VAL A C 1
ATOM 724 O O . VAL A 1 94 ? 12.984 -2.833 -19.515 1.00 80.56 94 VAL A O 1
ATOM 727 N N . PRO A 1 95 ? 12.405 -1.857 -21.459 1.00 81.00 95 PRO A N 1
ATOM 728 C CA . PRO A 1 95 ? 11.136 -1.350 -20.952 1.00 81.00 95 PRO A CA 1
ATOM 729 C C . PRO A 1 95 ? 10.302 -2.474 -20.338 1.00 81.00 95 PRO A C 1
ATOM 731 O O . PRO A 1 95 ? 9.964 -3.454 -21.006 1.00 81.00 95 PRO A O 1
ATOM 734 N N . LYS A 1 96 ? 9.958 -2.339 -19.053 1.00 81.81 96 LYS A N 1
ATOM 735 C CA . LYS A 1 96 ? 9.120 -3.319 -18.363 1.00 81.81 96 LYS A CA 1
ATOM 736 C C . LYS A 1 96 ? 7.700 -3.242 -18.914 1.00 81.81 96 LYS A C 1
ATOM 738 O O . LYS A 1 96 ? 6.925 -2.378 -18.508 1.00 81.81 96 LYS A O 1
ATOM 743 N N . VAL A 1 97 ? 7.369 -4.164 -19.814 1.00 84.94 97 VAL A N 1
ATOM 744 C CA . VAL A 1 97 ? 6.026 -4.279 -20.391 1.00 84.94 97 VAL A CA 1
ATOM 745 C C . VAL A 1 97 ? 5.017 -4.534 -19.261 1.00 84.94 97 VAL A C 1
ATOM 747 O O . VAL A 1 97 ? 5.182 -5.506 -18.510 1.00 84.94 97 VAL A O 1
ATOM 750 N N . PRO A 1 98 ? 3.991 -3.681 -19.089 1.00 87.12 98 PRO A N 1
ATOM 751 C CA . PRO A 1 98 ? 2.939 -3.884 -18.102 1.00 87.12 98 PRO A CA 1
ATOM 752 C C . PRO A 1 98 ? 2.241 -5.231 -18.287 1.00 87.12 98 PRO A C 1
ATOM 754 O O . PRO A 1 98 ? 2.031 -5.682 -19.407 1.00 87.12 98 PRO A O 1
ATOM 757 N N . LEU A 1 99 ? 1.809 -5.852 -17.186 1.00 85.81 99 LEU A N 1
ATOM 758 C CA . LEU A 1 99 ? 1.189 -7.186 -17.209 1.00 85.81 99 LEU A CA 1
ATOM 759 C C . LEU A 1 99 ? -0.014 -7.290 -18.166 1.00 85.81 99 LEU A C 1
ATOM 761 O O . LEU A 1 99 ? -0.278 -8.357 -18.700 1.00 85.81 99 LEU A O 1
ATOM 765 N N . TYR A 1 100 ? -0.740 -6.193 -18.383 1.00 86.50 100 TYR A N 1
ATOM 766 C CA . TYR A 1 100 ? -1.892 -6.159 -19.283 1.00 86.50 100 TYR A CA 1
ATOM 767 C C . TYR A 1 100 ? -1.545 -6.034 -20.777 1.00 86.50 100 TYR A C 1
ATOM 769 O O . TYR A 1 100 ? -2.426 -6.240 -21.605 1.00 86.50 100 TYR A O 1
ATOM 777 N N . GLU A 1 101 ? -0.302 -5.692 -21.124 1.00 87.69 101 GLU A N 1
ATOM 778 C CA . GLU A 1 101 ? 0.192 -5.624 -22.512 1.00 87.69 101 GLU A CA 1
ATOM 779 C C . GLU A 1 101 ? 0.956 -6.893 -22.915 1.00 87.69 101 GLU A C 1
ATOM 781 O O . GLU A 1 101 ? 1.273 -7.088 -24.086 1.00 87.69 101 GLU A O 1
ATOM 786 N N . GLN A 1 102 ? 1.254 -7.773 -21.955 1.00 88.94 102 GLN A N 1
ATOM 787 C CA . GLN A 1 102 ? 1.961 -9.023 -22.208 1.00 88.94 102 GLN A CA 1
ATOM 788 C C . GLN A 1 102 ? 1.044 -10.037 -22.905 1.00 88.94 102 GLN A C 1
ATOM 790 O O . GLN A 1 102 ? -0.096 -10.246 -22.497 1.00 88.94 102 GLN A O 1
ATOM 795 N N . SER A 1 103 ? 1.573 -10.716 -23.924 1.00 89.06 103 SER A N 1
ATOM 796 C CA . SER A 1 103 ? 0.896 -11.800 -24.652 1.00 89.06 103 SER A CA 1
ATOM 797 C C . SER A 1 103 ? 1.341 -13.199 -24.211 1.00 89.06 103 SER A C 1
ATOM 799 O O . SER A 1 103 ? 1.103 -14.171 -24.921 1.00 89.06 103 SER A O 1
ATOM 801 N N . VAL A 1 104 ? 2.060 -13.299 -23.091 1.00 88.50 104 VAL A N 1
ATOM 802 C CA . VAL A 1 104 ? 2.537 -14.576 -22.547 1.00 88.50 104 VAL A CA 1
ATOM 803 C C . VAL A 1 104 ? 1.377 -15.290 -21.861 1.00 88.50 104 VAL A C 1
ATOM 805 O O . VAL A 1 104 ? 0.600 -14.665 -21.136 1.00 88.50 104 VAL A O 1
ATOM 808 N N . ASP A 1 105 ? 1.272 -16.600 -22.079 1.00 89.56 105 ASP A N 1
ATOM 809 C CA . ASP A 1 105 ? 0.226 -17.412 -21.468 1.00 89.56 105 ASP A CA 1
ATOM 810 C C . ASP A 1 105 ? 0.301 -17.370 -19.939 1.00 89.56 105 ASP A C 1
ATOM 812 O O . ASP A 1 105 ? 1.362 -17.528 -19.328 1.00 89.56 105 ASP A O 1
ATOM 816 N N . LEU A 1 106 ? -0.861 -17.191 -19.305 1.00 86.75 106 LEU A N 1
ATOM 817 C CA . LEU A 1 106 ? -0.965 -17.318 -17.857 1.00 86.75 106 LEU A CA 1
ATOM 818 C C . LEU A 1 106 ? -0.789 -18.788 -17.448 1.00 86.75 106 LEU A C 1
ATOM 820 O O . LEU A 1 106 ? -1.250 -19.682 -18.167 1.00 86.75 106 LEU A O 1
ATOM 824 N N . PRO A 1 107 ? -0.212 -19.054 -16.262 1.00 88.12 107 PRO A N 1
ATOM 825 C CA . PRO A 1 107 ? -0.035 -20.413 -15.774 1.00 88.12 107 PRO A CA 1
ATOM 826 C C . PRO A 1 107 ? -1.383 -21.143 -15.719 1.00 88.12 107 PRO A C 1
ATOM 828 O O . PRO A 1 107 ? -2.344 -20.706 -15.076 1.00 88.12 107 PRO A O 1
ATOM 831 N N . LYS A 1 108 ? -1.462 -22.266 -16.434 1.00 79.19 108 LYS A N 1
ATOM 832 C CA . LYS A 1 108 ? -2.603 -23.179 -16.434 1.00 79.19 108 LYS A CA 1
ATOM 833 C C . LYS A 1 108 ? -2.271 -24.275 -15.429 1.00 79.19 108 LYS A C 1
ATOM 835 O O . LYS A 1 108 ? -1.505 -25.163 -15.757 1.00 79.19 108 LYS A O 1
ATOM 840 N N . GLY A 1 109 ? -2.784 -24.158 -14.203 1.00 78.00 109 GLY A N 1
ATOM 841 C CA . GLY A 1 109 ? -2.406 -25.041 -13.096 1.00 78.00 109 GLY A CA 1
ATOM 842 C C . GLY A 1 109 ? -2.383 -26.524 -13.481 1.00 78.00 109 GLY A C 1
ATOM 843 O O . GLY A 1 109 ? -3.323 -27.013 -14.106 1.00 78.00 109 GLY A O 1
ATOM 844 N N . ASP A 1 110 ? -1.329 -27.232 -13.071 1.00 81.25 110 ASP A N 1
ATOM 845 C CA . ASP A 1 110 ? -1.014 -28.618 -13.467 1.00 81.25 110 ASP A CA 1
ATOM 846 C C . ASP A 1 110 ? -1.953 -29.684 -12.854 1.00 81.25 110 ASP A C 1
ATOM 848 O O . ASP A 1 110 ? -1.564 -30.825 -12.617 1.00 81.25 110 ASP A O 1
ATOM 852 N N . GLY A 1 111 ? -3.182 -29.308 -12.490 1.00 81.81 111 GLY A N 1
ATOM 853 C CA . GLY A 1 111 ? -4.137 -30.151 -11.761 1.00 81.81 111 GLY A CA 1
ATOM 854 C C . GLY A 1 111 ? -3.851 -30.294 -10.260 1.00 81.81 111 GLY A C 1
ATOM 855 O O . GLY A 1 111 ? -4.683 -30.829 -9.530 1.00 81.81 111 GLY A O 1
ATOM 856 N N . SER A 1 112 ? -2.717 -29.786 -9.766 1.00 91.06 112 SER A N 1
ATOM 857 C CA . SER A 1 112 ? -2.411 -29.730 -8.332 1.00 91.06 112 SER A CA 1
ATOM 858 C C . SER A 1 112 ? -3.075 -28.527 -7.648 1.00 91.06 112 SER A C 1
ATOM 860 O O . SER A 1 112 ? -3.287 -27.482 -8.263 1.00 91.06 112 SER A O 1
ATOM 862 N N . VAL A 1 113 ? -3.350 -28.634 -6.340 1.00 88.25 113 VAL A N 1
ATOM 863 C CA . VAL A 1 113 ? -3.906 -27.518 -5.543 1.00 88.25 113 VAL A CA 1
ATOM 864 C C . VAL A 1 113 ? -2.983 -26.296 -5.579 1.00 88.25 113 VAL A C 1
ATOM 866 O O . VAL A 1 113 ? -3.455 -25.172 -5.710 1.00 88.25 113 VAL A O 1
ATOM 869 N N . LYS A 1 114 ? -1.661 -26.508 -5.523 1.00 88.44 114 LYS A N 1
ATOM 870 C CA . LYS A 1 114 ? -0.673 -25.421 -5.604 1.00 88.44 114 LYS A CA 1
ATOM 871 C C . LYS A 1 114 ? -0.709 -24.721 -6.961 1.00 88.44 114 LYS A C 1
ATOM 873 O O . LYS A 1 114 ? -0.827 -23.504 -7.000 1.00 88.44 114 LYS A O 1
ATOM 878 N N . GLY A 1 115 ? -0.715 -25.486 -8.054 1.00 88.75 115 GLY A N 1
ATOM 879 C CA . GLY A 1 115 ? -0.817 -24.923 -9.401 1.00 88.75 115 GLY A CA 1
ATOM 880 C C . GLY A 1 115 ? -2.140 -24.186 -9.635 1.00 88.75 115 GLY A C 1
ATOM 881 O O . GLY A 1 115 ? -2.171 -23.178 -10.334 1.00 88.75 115 GLY A O 1
ATOM 882 N N . ALA A 1 116 ? -3.239 -24.642 -9.023 1.00 89.00 116 ALA A N 1
ATOM 883 C CA . ALA A 1 116 ? -4.521 -23.943 -9.080 1.00 89.00 116 ALA A CA 1
ATOM 884 C C . ALA A 1 116 ? -4.494 -22.596 -8.332 1.00 89.00 116 ALA A C 1
ATOM 886 O O . ALA A 1 116 ? -5.037 -21.613 -8.839 1.00 89.00 116 ALA A O 1
ATOM 887 N N . LEU A 1 117 ? -3.845 -22.536 -7.164 1.00 89.31 117 LEU A N 1
ATOM 888 C CA . LEU A 1 117 ? -3.664 -21.294 -6.405 1.00 89.31 117 LEU A CA 1
ATOM 889 C C . LEU A 1 117 ? -2.798 -20.289 -7.174 1.00 89.31 117 LEU A C 1
ATOM 891 O O . LEU A 1 117 ? -3.220 -19.152 -7.363 1.00 89.31 117 LEU A O 1
ATOM 895 N N . GLU A 1 118 ? -1.652 -20.721 -7.702 1.00 89.44 118 GLU A N 1
ATOM 896 C CA . GLU A 1 118 ? -0.745 -19.871 -8.489 1.00 89.44 118 GLU A CA 1
ATOM 897 C C . GLU A 1 118 ? -1.416 -19.339 -9.766 1.00 89.44 118 GLU A C 1
ATOM 899 O O . GLU A 1 118 ? -1.322 -18.153 -10.093 1.00 89.44 118 GLU A O 1
ATOM 904 N N . ALA A 1 119 ? -2.176 -20.191 -10.461 1.00 89.94 119 ALA A N 1
ATOM 905 C CA . ALA A 1 119 ? -2.985 -19.778 -11.604 1.00 89.94 119 ALA A CA 1
ATOM 906 C C . ALA A 1 119 ? -4.061 -18.749 -11.216 1.00 89.94 119 ALA A C 1
ATOM 908 O O . ALA A 1 119 ? -4.322 -17.805 -11.967 1.00 89.94 119 ALA A O 1
ATOM 909 N N . GLY A 1 120 ? -4.689 -18.917 -10.049 1.00 90.75 120 GLY A N 1
ATOM 910 C CA . GLY A 1 120 ? -5.652 -17.969 -9.493 1.00 90.75 120 GLY A CA 1
ATOM 911 C C . GLY A 1 120 ? -5.025 -16.604 -9.206 1.00 90.75 120 GLY A C 1
ATOM 912 O O . GLY A 1 120 ? -5.543 -15.584 -9.664 1.00 90.75 120 GLY A O 1
ATOM 913 N N . GLU A 1 121 ? -3.879 -16.587 -8.525 1.00 91.00 121 GLU A N 1
ATOM 914 C CA . GLU A 1 121 ? -3.131 -15.370 -8.193 1.00 91.00 121 GLU A CA 1
ATOM 915 C C . GLU A 1 121 ? -2.689 -14.603 -9.448 1.00 91.00 121 GLU A C 1
ATOM 917 O O . GLU A 1 121 ? -2.869 -13.385 -9.521 1.00 91.00 121 GLU A O 1
ATOM 922 N N . ALA A 1 122 ? -2.190 -15.299 -10.477 1.00 90.19 122 ALA A N 1
ATOM 923 C CA . ALA A 1 122 ? -1.791 -14.678 -11.743 1.00 90.19 122 ALA A CA 1
ATOM 924 C C . ALA A 1 122 ? -2.976 -14.000 -12.459 1.00 90.19 122 ALA A C 1
ATOM 926 O O . ALA A 1 122 ? -2.870 -12.861 -12.927 1.00 90.19 122 ALA A O 1
ATOM 927 N N . ARG A 1 123 ? -4.140 -14.664 -12.498 1.00 91.31 123 ARG A N 1
ATOM 928 C CA . ARG A 1 123 ? -5.376 -14.115 -13.089 1.00 91.31 123 ARG A CA 1
ATOM 929 C C . ARG A 1 123 ? -5.906 -12.919 -12.302 1.00 91.31 123 ARG A C 1
ATOM 931 O O . ARG A 1 123 ? -6.349 -11.926 -12.892 1.00 91.31 123 ARG A O 1
ATOM 938 N N . GLU A 1 124 ? -5.859 -12.990 -10.975 1.00 92.56 124 GLU A N 1
ATOM 939 C CA . GLU A 1 124 ? -6.253 -11.877 -10.114 1.00 92.56 124 GLU A CA 1
ATOM 940 C C . GLU A 1 124 ? -5.306 -10.681 -10.296 1.00 92.56 124 GLU A C 1
ATOM 942 O O . GLU A 1 124 ? -5.763 -9.538 -10.396 1.00 92.56 124 GLU A O 1
ATOM 947 N N . GLY A 1 125 ? -4.000 -10.936 -10.418 1.00 90.25 125 GLY A N 1
ATOM 948 C CA . GLY A 1 125 ? -2.977 -9.940 -10.732 1.00 90.25 125 GLY A CA 1
ATOM 949 C C . GLY A 1 125 ? -3.264 -9.196 -12.037 1.00 90.25 125 GLY A C 1
ATOM 950 O O . GLY A 1 125 ? -3.308 -7.962 -12.041 1.00 90.25 125 GLY A O 1
ATOM 951 N N . LEU A 1 126 ? -3.566 -9.923 -13.119 1.00 91.50 126 LEU A N 1
ATOM 952 C CA . LEU A 1 126 ? -3.963 -9.332 -14.403 1.00 91.50 126 LEU A CA 1
ATOM 953 C C . LEU A 1 126 ? -5.241 -8.491 -14.269 1.00 91.50 126 LEU A C 1
ATOM 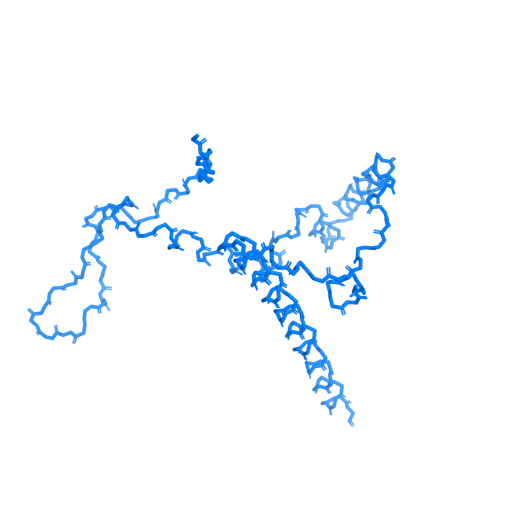955 O O . LEU A 1 126 ? -5.306 -7.355 -14.742 1.00 91.50 126 LEU A O 1
ATOM 959 N N . THR A 1 127 ? -6.251 -9.004 -13.563 1.00 92.75 127 THR A N 1
ATOM 960 C CA . THR A 1 127 ? -7.519 -8.290 -13.347 1.00 92.75 127 THR A CA 1
ATOM 961 C C . THR A 1 127 ? -7.312 -6.982 -12.576 1.00 92.75 127 THR A C 1
ATOM 963 O O . THR A 1 127 ? -7.901 -5.950 -12.922 1.00 92.75 127 THR A O 1
ATOM 966 N N . LYS A 1 128 ? -6.456 -6.994 -11.546 1.00 91.88 128 LYS A N 1
ATOM 967 C CA . LYS A 1 128 ? -6.070 -5.803 -10.775 1.00 91.88 128 LYS A CA 1
ATOM 968 C C . LYS A 1 128 ? -5.330 -4.791 -11.651 1.00 91.88 128 LYS A C 1
ATOM 970 O O . LYS A 1 128 ? -5.692 -3.614 -11.618 1.00 91.88 128 LYS A O 1
ATOM 975 N N . ALA A 1 129 ? -4.376 -5.240 -12.467 1.00 90.44 129 ALA A N 1
ATOM 976 C CA . ALA A 1 129 ? -3.634 -4.388 -13.396 1.00 90.44 129 ALA A CA 1
ATOM 977 C C . ALA A 1 129 ? -4.572 -3.708 -14.415 1.00 90.44 129 ALA A C 1
ATOM 979 O O . ALA A 1 129 ? -4.597 -2.480 -14.514 1.00 90.44 129 ALA A O 1
ATOM 980 N N . MET A 1 130 ? -5.463 -4.479 -15.047 1.00 93.06 130 MET A N 1
ATOM 981 C CA . MET A 1 130 ? -6.498 -3.970 -15.959 1.00 93.06 130 MET A CA 1
ATOM 982 C C . MET 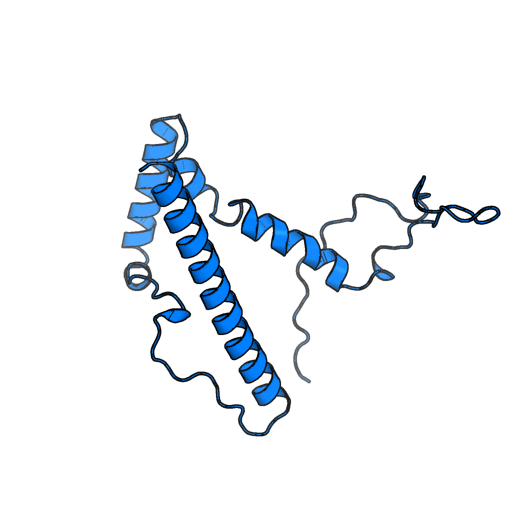A 1 130 ? -7.464 -2.990 -15.287 1.00 93.06 130 MET A C 1
ATOM 984 O O . MET A 1 130 ? -7.974 -2.057 -15.911 1.00 93.06 130 MET A O 1
ATOM 988 N N . ARG A 1 131 ? -7.790 -3.200 -14.006 1.00 94.00 131 ARG A N 1
ATOM 989 C CA . ARG A 1 131 ? -8.637 -2.271 -13.245 1.00 94.00 131 ARG A CA 1
ATOM 990 C C . ARG A 1 131 ? -7.910 -0.959 -12.951 1.00 94.00 131 ARG A C 1
ATOM 992 O O . ARG A 1 131 ? -8.560 0.086 -12.970 1.00 94.00 131 ARG A O 1
ATOM 999 N N . GLY A 1 132 ? -6.607 -1.009 -12.679 1.00 92.25 132 GLY A N 1
ATOM 1000 C CA . GLY A 1 132 ? -5.758 0.171 -12.514 1.00 92.25 132 GLY A CA 1
ATOM 1001 C C . GLY A 1 132 ? -5.770 1.054 -13.761 1.00 92.25 132 GLY A C 1
ATOM 1002 O O . GLY A 1 132 ? -6.132 2.227 -13.665 1.00 92.25 132 GLY A O 1
ATOM 1003 N N . GLU A 1 133 ? -5.504 0.466 -14.929 1.00 91.31 133 GLU A N 1
ATOM 1004 C CA . GLU A 1 133 ? -5.489 1.191 -16.207 1.00 91.31 133 GLU A CA 1
ATOM 1005 C C . GLU A 1 133 ? -6.863 1.782 -16.543 1.00 91.31 133 GLU A C 1
ATOM 1007 O O . GLU A 1 133 ? -6.988 2.973 -16.822 1.00 91.31 133 GLU A O 1
ATOM 1012 N N . ARG A 1 134 ? -7.943 1.004 -16.377 1.00 95.12 134 ARG A N 1
ATOM 1013 C CA . ARG A 1 134 ? -9.310 1.517 -16.569 1.00 95.12 134 ARG A CA 1
ATOM 1014 C C . ARG A 1 134 ? -9.607 2.733 -15.695 1.00 95.12 134 ARG A C 1
ATOM 1016 O O . ARG A 1 134 ? -10.207 3.692 -16.171 1.00 95.12 134 ARG A O 1
ATOM 1023 N N . ARG A 1 135 ? -9.189 2.723 -14.424 1.00 95.31 135 ARG A N 1
ATOM 1024 C CA . ARG A 1 135 ? -9.360 3.884 -13.535 1.00 95.31 135 ARG A CA 1
ATOM 1025 C C . ARG A 1 135 ? -8.554 5.090 -14.019 1.00 95.31 135 ARG A C 1
ATOM 1027 O O . ARG A 1 135 ? -9.059 6.203 -13.907 1.00 95.31 135 ARG A O 1
ATOM 1034 N N . ARG A 1 136 ? -7.341 4.886 -14.545 1.00 92.81 136 ARG A N 1
ATOM 1035 C CA . ARG A 1 136 ? -6.499 5.954 -15.108 1.00 92.81 136 ARG A CA 1
ATOM 1036 C C . ARG A 1 136 ? 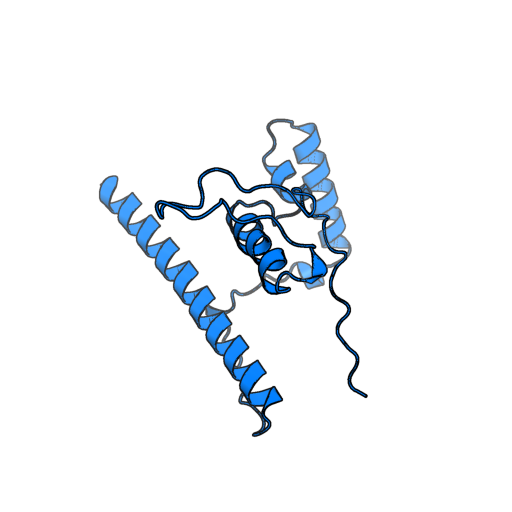-7.169 6.599 -16.318 1.00 92.81 136 ARG A C 1
ATOM 1038 O O . ARG A 1 136 ? -7.396 7.804 -16.303 1.00 92.81 136 ARG A O 1
ATOM 1045 N N . VAL A 1 137 ? -7.601 5.785 -17.279 1.00 95.62 137 VAL A N 1
ATOM 1046 C CA . VAL A 1 137 ? -8.306 6.233 -18.489 1.00 95.62 137 VAL A CA 1
ATOM 1047 C C . VAL A 1 137 ? -9.597 6.979 -18.150 1.00 95.62 137 VAL A C 1
ATOM 1049 O O . VAL A 1 137 ? -9.889 8.010 -18.747 1.00 95.62 137 VAL A O 1
ATOM 1052 N N . ILE A 1 138 ? -10.380 6.495 -17.177 1.00 96.00 138 ILE A N 1
ATOM 1053 C CA . ILE A 1 138 ? -11.599 7.190 -16.732 1.00 96.00 138 ILE A CA 1
ATOM 1054 C C . ILE A 1 138 ? -11.258 8.568 -16.156 1.00 96.00 138 ILE A C 1
ATOM 1056 O O . ILE A 1 138 ? -11.915 9.548 -16.500 1.00 96.00 138 ILE A O 1
ATOM 1060 N N . LYS A 1 139 ? -10.233 8.662 -15.299 1.00 96.12 139 LYS A N 1
ATOM 1061 C CA . LYS A 1 139 ? -9.804 9.942 -14.717 1.00 96.12 139 LYS A CA 1
ATOM 1062 C C . LYS A 1 139 ? -9.340 10.925 -15.789 1.00 96.12 139 LYS A C 1
ATOM 1064 O O . LYS A 1 139 ? -9.762 12.073 -15.756 1.00 96.12 139 LYS A O 1
ATOM 1069 N N . GLU A 1 140 ? -8.526 10.472 -16.738 1.00 95.62 140 GLU A N 1
ATOM 1070 C CA . GLU A 1 140 ? -8.034 11.292 -17.849 1.00 95.62 140 GLU A CA 1
ATOM 1071 C C . GLU A 1 140 ? -9.182 11.801 -18.727 1.00 95.62 140 GLU A C 1
ATOM 1073 O O . GLU A 1 140 ? -9.297 13.000 -18.960 1.00 95.62 140 GLU A O 1
ATOM 1078 N N . LYS A 1 141 ? -10.103 10.917 -19.131 1.00 96.38 141 LYS A N 1
ATOM 1079 C CA . LYS A 1 141 ? -11.290 11.301 -19.910 1.00 96.38 141 LYS A CA 1
ATOM 1080 C C . LYS A 1 141 ? -12.166 12.309 -19.172 1.00 96.38 141 LYS A C 1
ATOM 1082 O O . LYS A 1 141 ? -12.616 13.275 -19.778 1.00 96.38 141 LYS A O 1
ATOM 1087 N N . ASN A 1 142 ? -12.400 12.097 -17.877 1.00 97.12 142 ASN A N 1
ATOM 1088 C CA . ASN A 1 142 ? -13.178 13.026 -17.060 1.00 97.12 142 ASN A CA 1
ATOM 1089 C C . ASN A 1 142 ? -12.482 14.387 -16.936 1.00 97.12 142 ASN A C 1
ATOM 1091 O O . ASN A 1 142 ? -13.152 15.412 -17.006 1.00 97.12 142 ASN A O 1
ATOM 1095 N N . PHE A 1 143 ? -11.155 14.396 -16.782 1.00 96.81 143 PHE A N 1
ATOM 1096 C CA . PHE A 1 143 ? -10.363 15.621 -16.717 1.00 96.81 143 PHE A CA 1
ATOM 1097 C C . PHE A 1 143 ? -10.433 16.409 -18.030 1.00 96.81 143 PHE A C 1
ATOM 1099 O O . PHE A 1 143 ? -10.771 17.588 -18.015 1.00 96.81 143 PHE A O 1
ATOM 1106 N N . LEU A 1 144 ? -10.196 15.752 -19.169 1.00 96.06 144 LEU A N 1
ATOM 1107 C CA . LEU A 1 144 ? -10.256 16.392 -20.487 1.00 96.06 144 LEU A CA 1
ATOM 1108 C C . LEU A 1 144 ? -11.666 16.893 -20.822 1.00 96.06 144 LEU A C 1
ATOM 1110 O O . LEU A 1 144 ? -11.811 17.986 -21.355 1.00 96.06 144 LEU A O 1
ATOM 1114 N N . LYS A 1 145 ? -12.709 16.138 -20.456 1.00 95.31 145 LYS A N 1
ATOM 1115 C CA . LYS A 1 145 ? -14.108 16.551 -20.639 1.00 95.31 145 LYS A CA 1
ATOM 1116 C C . LYS A 1 145 ? -14.487 17.780 -19.807 1.00 95.31 145 LYS A C 1
ATOM 1118 O O . LYS A 1 145 ? -15.378 18.509 -20.206 1.00 95.31 145 LYS A O 1
ATOM 1123 N N . ALA A 1 146 ? -13.871 17.980 -18.644 1.00 93.94 146 ALA A N 1
ATOM 1124 C CA . ALA A 1 146 ? -14.127 19.154 -17.810 1.00 93.94 146 ALA A CA 1
ATOM 1125 C C . ALA A 1 146 ? -13.356 20.406 -18.273 1.00 93.94 146 ALA A C 1
ATOM 1127 O O . ALA A 1 146 ? -13.673 21.504 -17.825 1.00 93.94 146 ALA A O 1
ATOM 1128 N N . MET A 1 147 ? -12.338 20.238 -19.124 1.00 87.25 147 MET A N 1
ATOM 1129 C CA . MET A 1 147 ? -11.487 21.318 -19.641 1.00 87.25 147 MET A CA 1
ATOM 1130 C C . MET A 1 147 ? -11.934 21.862 -21.007 1.00 87.25 147 MET A C 1
ATOM 1132 O O . MET A 1 147 ? -11.482 22.943 -21.381 1.00 87.25 147 MET A O 1
ATOM 1136 N N . GLY A 1 148 ? -12.748 21.110 -21.756 1.00 70.19 148 GLY A N 1
ATOM 1137 C CA . GLY A 1 148 ? -13.316 21.514 -23.050 1.00 70.19 148 GLY A CA 1
ATOM 1138 C C . GLY A 1 148 ? -14.776 21.907 -22.924 1.00 70.19 148 GLY A C 1
ATOM 1139 O O . GLY A 1 148 ? -15.167 22.867 -23.617 1.00 70.19 148 GLY A O 1
#

Nearest PDB structures (foldseek):
  6yws-assembly1_i  TM=8.034E-01  e=9.137E-09  Neurospora crassa OR74A
  2ksc-assembly1_A  TM=1.926E-01  e=9.781E+00  Picosynechococcus sp. PCC 7002

Foldseek 3Di:
DPDDDDDDDQDDDPAAFQDFPPPPDPDPPDGGDTHHHPVVDDPVVS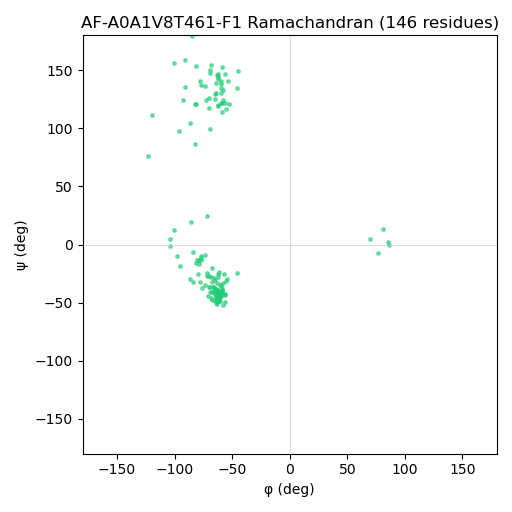VPCVVVCVVVPVPPPPLVVQCPDPDPVSVVVSVVVVVVVCVVCVVVPPPDDQLLRDPDDQQPQPPDPVSVVSSVVSVVSNVVSVVVVVVVVVVVVVVVVVVD

Mean predicted aligned error: 11.29 Å

Radius of gyration: 23.02 Å; Cα contacts (8 Å, |Δi|>4): 80; chains: 1; bounding box: 50×52×55 Å

Solvent-accessible surface area (backbone atoms only — not comparable to full-atom values): 9230 Å² total; per-residue (Å²): 132,86,80,79,82,79,74,75,85,77,76,79,74,94,68,59,61,70,41,67,44,80,84,69,55,85,56,88,94,61,73,50,55,61,39,61,52,82,83,80,49,65,74,66,66,74,56,56,57,57,61,53,44,62,69,72,62,63,70,53,56,70,56,62,56,30,53,71,42,91,48,69,68,48,24,53,49,28,52,50,51,52,52,51,50,46,69,76,36,62,78,74,66,57,81,80,73,53,76,74,76,54,88,70,84,75,67,73,40,84,82,42,73,65,34,45,50,54,28,48,52,54,52,50,50,39,52,52,49,51,50,51,52,52,53,50,53,50,53,51,52,53,51,54,64,74,74,110